Protein AF-A0A5N3QXR6-F1 (afdb_monomer)

Foldseek 3Di:
DWAWDADPVRDIDTDPDPRHPGRDDDPVVVVVVVVVPPPPDDPVVVCVVVVVVVVCVVVVVVVVVVVVVVVPD

Organism: NCBI:txid212667

Solvent-accessible surface area (backbone atoms only — not comparable to full-atom values): 4411 Å² total; per-residue (Å²): 103,63,17,38,25,70,44,101,84,74,48,81,40,85,40,67,64,95,78,53,79,40,77,67,70,56,70,68,57,48,54,48,52,61,58,67,65,54,84,77,73,53,64,65,60,54,50,51,54,52,48,54,51,51,51,52,51,53,51,51,50,52,51,52,52,52,53,57,61,63,71,70,114

Nearest PDB structures (foldseek):
  3t9q-assembly1_A  TM=2.667E-01  e=5.276E+00  Bacillus subtilis
  3t9q-assembly1_B  TM=2.610E-01  e=7.915E+00  Bacillus subtilis
  4xh8-assembly1_A  TM=2.547E-01  e=7.398E+00  Salmonella enterica subsp. enterica serovar Typhimurium str. LT2

Secondary structure (DSSP, 8-state):
--EEEE-TTS-EEEE-SS--SEE---HHHHHHHHHHTS----HHHHHHHHHHHHHHHHHHHHHHHHHHHHTT-

Radius of gyration: 27.99 Å; Cα contacts (8 Å, |Δi|>4): 42; chains: 1; bounding box: 63×19×65 Å

pLDDT: mean 79.54, std 10.02, range [53.62, 94.5]

Sequence (73 aa):
MNCVTTTRKGLLKLSNSSDCQLVVLSNDEYSGLLHSSQLNIDGELYATVSGWILFSFVSGHVLGRILKSLGKG

Structure (mmCIF, N/CA/C/O backbone):
data_AF-A0A5N3QXR6-F1
#
_entry.id   AF-A0A5N3QXR6-F1
#
loop_
_atom_site.group_PDB
_atom_site.id
_atom_site.type_symbol
_atom_site.label_atom_id
_atom_site.label_alt_id
_atom_site.label_comp_id
_atom_site.label_asym_id
_atom_site.label_entity_id
_atom_site.label_seq_id
_atom_site.pdbx_PDB_ins_code
_atom_site.Cartn_x
_atom_site.Cartn_y
_atom_site.Cartn_z
_atom_site.occupancy
_atom_site.B_iso_or_equiv
_atom_site.auth_seq_id
_atom_site.auth_comp_id
_atom_site.auth_asym_id
_atom_site.auth_atom_id
_atom_site.pdbx_PDB_model_num
ATOM 1 N N . MET A 1 1 ? -17.769 0.589 19.154 1.00 59.41 1 MET A N 1
ATOM 2 C CA . MET A 1 1 ? -17.753 -0.720 18.470 1.00 59.41 1 MET A CA 1
ATOM 3 C C . MET A 1 1 ? -18.288 -1.728 19.463 1.00 59.41 1 MET A C 1
ATOM 5 O O . MET A 1 1 ? -17.763 -1.754 20.569 1.00 59.41 1 MET A O 1
ATOM 9 N N . ASN A 1 2 ? -19.335 -2.478 19.107 1.00 69.50 2 ASN A N 1
ATOM 10 C CA . ASN A 1 2 ? -19.908 -3.474 20.012 1.00 69.50 2 ASN A CA 1
ATOM 11 C C . ASN A 1 2 ? -18.956 -4.669 20.101 1.00 69.50 2 ASN A C 1
ATOM 13 O O . ASN A 1 2 ? -18.622 -5.285 19.089 1.00 69.50 2 ASN A O 1
ATOM 17 N N . CYS A 1 3 ? -18.502 -4.991 21.303 1.00 76.12 3 CYS A N 1
ATOM 18 C CA . CYS A 1 3 ? -17.540 -6.060 21.514 1.00 76.12 3 CYS A CA 1
ATOM 19 C C . CYS A 1 3 ? -17.883 -6.887 22.749 1.00 76.12 3 CYS A C 1
ATOM 21 O O . CYS A 1 3 ? -18.635 -6.448 23.619 1.00 76.12 3 CYS A O 1
ATOM 23 N N . VAL A 1 4 ? -17.333 -8.093 22.832 1.00 82.12 4 VAL A N 1
ATOM 24 C CA . VAL A 1 4 ? -17.444 -8.953 24.009 1.00 82.12 4 VAL A CA 1
ATOM 25 C C . VAL A 1 4 ? -16.170 -8.822 24.833 1.00 82.12 4 VAL A C 1
ATOM 27 O O . VAL A 1 4 ? -15.053 -8.989 24.339 1.00 82.12 4 VAL A O 1
ATOM 30 N N . THR A 1 5 ? -16.351 -8.530 26.114 1.00 80.56 5 THR A N 1
ATOM 31 C CA . THR A 1 5 ? -15.289 -8.530 27.119 1.00 80.56 5 THR A CA 1
ATOM 32 C C . THR A 1 5 ? -15.675 -9.441 28.279 1.00 80.56 5 THR A C 1
ATOM 34 O O . THR A 1 5 ? -16.854 -9.758 28.483 1.00 80.56 5 THR A O 1
ATOM 37 N N . THR A 1 6 ? -14.681 -9.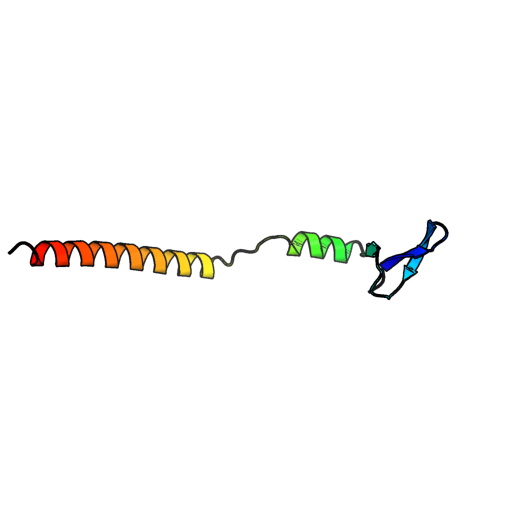880 29.039 1.00 79.25 6 THR A N 1
ATOM 38 C CA . THR A 1 6 ? -14.865 -10.820 30.142 1.00 79.25 6 THR A CA 1
ATOM 39 C C . THR A 1 6 ? -14.824 -10.058 31.463 1.00 79.25 6 THR A C 1
ATOM 41 O O . THR A 1 6 ? -13.889 -9.319 31.757 1.00 79.25 6 THR A O 1
ATOM 44 N N . THR A 1 7 ? -15.850 -10.213 32.294 1.00 73.00 7 THR A N 1
ATOM 45 C CA . THR A 1 7 ? -15.854 -9.638 33.647 1.00 73.00 7 THR A CA 1
ATOM 46 C C . THR A 1 7 ? -14.824 -10.343 34.538 1.00 73.00 7 THR A C 1
ATOM 48 O O . THR A 1 7 ? -14.464 -11.491 34.287 1.00 73.00 7 THR A O 1
ATOM 51 N N . ARG A 1 8 ? -14.413 -9.728 35.660 1.00 74.25 8 ARG A N 1
ATOM 52 C CA . ARG A 1 8 ? -13.497 -10.358 36.645 1.00 74.25 8 ARG A CA 1
ATOM 53 C C . ARG A 1 8 ? -13.979 -11.710 37.205 1.00 74.25 8 ARG A C 1
ATOM 55 O O . ARG A 1 8 ? -13.206 -12.406 37.849 1.00 74.25 8 ARG A O 1
ATOM 62 N N . LYS A 1 9 ? -15.248 -12.069 36.985 1.00 79.06 9 LYS A N 1
ATOM 63 C CA . LYS A 1 9 ? -15.864 -13.348 37.374 1.00 79.06 9 LYS A CA 1
ATOM 64 C C . LYS A 1 9 ? -15.948 -14.361 36.218 1.00 79.06 9 LYS A C 1
ATOM 66 O O . LYS A 1 9 ? -16.624 -15.370 36.360 1.00 79.06 9 LYS A O 1
ATOM 71 N N . GLY A 1 10 ? -15.323 -14.084 35.071 1.00 76.38 10 GLY A N 1
ATOM 72 C CA . GLY A 1 10 ? -15.329 -14.969 33.900 1.00 76.38 10 GLY A CA 1
ATOM 73 C C . GLY A 1 10 ? -16.592 -14.897 33.032 1.00 76.38 10 GLY A C 1
ATOM 74 O O . GLY A 1 10 ? -16.714 -15.658 32.081 1.00 76.38 10 GLY A O 1
ATOM 75 N N . LEU A 1 11 ? -17.542 -14.003 33.331 1.00 79.06 11 LEU A N 1
ATOM 76 C CA . LEU A 1 11 ? -18.782 -13.867 32.554 1.00 79.06 11 LEU A CA 1
ATOM 77 C C . LEU A 1 11 ? -18.567 -12.971 31.332 1.00 79.06 11 LEU A C 1
ATOM 79 O O . LEU A 1 11 ? -17.947 -11.913 31.460 1.00 79.06 11 LEU A O 1
ATOM 83 N N . LEU A 1 12 ? -19.139 -13.362 30.192 1.00 79.50 12 LEU A N 1
ATOM 84 C CA . LEU A 1 12 ? -19.130 -12.584 28.953 1.00 79.50 12 LEU A CA 1
ATOM 85 C C . LEU A 1 12 ? -20.107 -11.406 29.055 1.00 79.50 12 LEU A C 1
ATOM 87 O O . LEU A 1 12 ? -21.255 -11.573 29.472 1.00 79.50 12 LEU A O 1
ATOM 91 N N . LYS A 1 13 ? -19.666 -10.210 28.665 1.00 83.50 13 LYS A N 1
ATOM 92 C CA . LYS A 1 13 ? -20.488 -8.997 28.632 1.00 83.50 13 LYS A CA 1
ATOM 93 C C . LYS A 1 13 ? -20.229 -8.205 27.352 1.00 83.50 13 LYS A C 1
ATOM 95 O O . LYS A 1 13 ? -19.091 -8.084 26.910 1.00 83.50 13 LYS A O 1
ATOM 100 N N . LEU A 1 14 ? -21.290 -7.610 26.809 1.00 80.31 14 LEU A N 1
ATOM 101 C CA . LEU A 1 14 ? -21.204 -6.627 25.730 1.00 80.31 14 LEU A CA 1
ATOM 102 C C . LEU A 1 14 ? -20.663 -5.291 26.269 1.00 80.31 14 LEU A C 1
ATOM 104 O O . LEU A 1 14 ? -21.179 -4.749 27.252 1.00 80.31 14 LEU A O 1
ATOM 108 N N . SER A 1 15 ? -19.617 -4.769 25.637 1.00 78.19 15 SER A N 1
ATOM 109 C CA . SER A 1 15 ? -18.974 -3.498 25.965 1.00 78.19 15 SER A CA 1
ATOM 110 C C . SER A 1 15 ? -18.740 -2.666 24.705 1.00 78.19 15 SER A C 1
ATOM 112 O O . SER A 1 15 ? -18.699 -3.189 23.596 1.00 78.19 15 SER A O 1
ATOM 114 N N . ASN A 1 16 ? -18.577 -1.360 24.911 1.00 74.69 16 ASN A N 1
ATOM 115 C CA . ASN A 1 16 ? -18.188 -0.383 23.891 1.00 74.69 16 ASN A CA 1
ATOM 116 C C . ASN A 1 16 ? -16.837 0.290 24.217 1.00 74.69 16 ASN A C 1
ATOM 118 O O . ASN A 1 16 ? -16.505 1.310 23.615 1.00 74.69 16 ASN A O 1
ATOM 122 N N . SER A 1 17 ? -16.081 -0.234 25.192 1.00 72.12 17 SER A N 1
ATOM 123 C CA . SER A 1 17 ? -14.748 0.265 25.570 1.00 72.12 17 SER A CA 1
ATOM 124 C C . SER A 1 17 ? -13.640 -0.320 24.687 1.00 72.12 17 SER A C 1
ATOM 126 O O . SER A 1 17 ? -13.886 -1.230 23.914 1.00 72.12 17 SER A O 1
ATOM 128 N N . SER A 1 18 ? -12.406 0.174 24.804 1.00 67.62 18 SER A N 1
ATOM 129 C CA . SER A 1 18 ? -11.232 -0.341 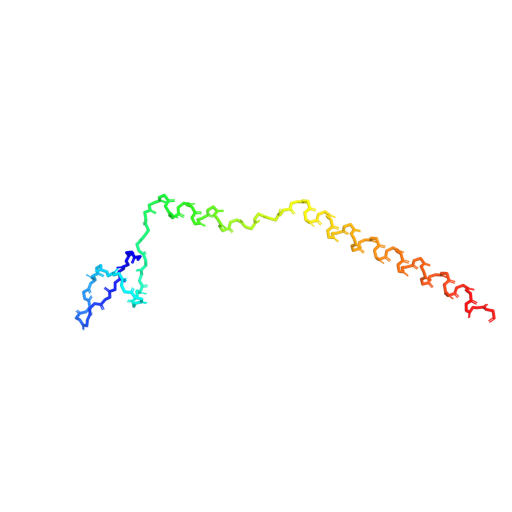24.077 1.00 67.62 18 SER A CA 1
ATOM 130 C C . SER A 1 18 ? -10.663 -1.660 24.629 1.00 67.62 18 SER A C 1
ATOM 132 O O . SER A 1 18 ? -9.716 -2.193 24.064 1.00 67.62 18 SER A O 1
ATOM 134 N N . ASP A 1 19 ? -11.226 -2.190 25.719 1.00 69.69 19 ASP A N 1
ATOM 135 C CA . ASP A 1 19 ? -10.774 -3.413 26.409 1.00 69.69 19 ASP A CA 1
ATOM 136 C C . ASP A 1 19 ? -11.542 -4.652 25.900 1.00 69.69 19 ASP A C 1
ATOM 138 O O . ASP A 1 19 ? -12.156 -5.422 26.645 1.00 69.69 19 ASP A O 1
ATOM 142 N N . CYS A 1 20 ? -11.618 -4.770 24.575 1.00 72.69 20 CYS A N 1
ATOM 143 C CA . CYS A 1 20 ? -12.368 -5.814 23.889 1.00 72.69 20 CYS A CA 1
ATOM 144 C C . CYS A 1 20 ? -11.479 -7.024 23.630 1.00 72.69 20 CYS A C 1
ATOM 146 O O . CYS A 1 20 ? -10.451 -6.905 22.967 1.00 72.69 20 CYS A O 1
ATOM 148 N N . GLN A 1 21 ? -11.909 -8.199 24.087 1.00 73.56 21 GLN A N 1
ATOM 149 C CA . GLN A 1 21 ? -11.203 -9.449 23.807 1.00 73.56 21 GLN A CA 1
ATOM 150 C C . GLN A 1 21 ? -11.728 -10.119 22.529 1.00 73.56 21 GLN A C 1
ATOM 152 O O . GLN A 1 21 ? -10.962 -10.758 21.813 1.00 73.56 21 GLN A O 1
ATOM 157 N N . LEU A 1 22 ? -13.017 -9.942 22.216 1.00 70.94 22 LEU A N 1
ATOM 158 C CA . LEU A 1 22 ? -13.631 -10.383 20.964 1.00 70.94 22 LEU A CA 1
ATOM 159 C C . LEU A 1 22 ? -14.513 -9.273 20.386 1.00 70.94 22 LEU A C 1
ATOM 161 O O . LEU A 1 22 ? -15.189 -8.562 21.126 1.00 70.94 22 LEU A O 1
ATOM 165 N N . VAL A 1 23 ? -14.546 -9.137 19.062 1.00 75.38 23 VAL A N 1
ATOM 166 C CA . VAL A 1 23 ? -15.431 -8.197 18.355 1.00 75.38 23 VAL A CA 1
ATOM 167 C C . VAL A 1 23 ? -16.637 -8.967 17.827 1.00 75.38 23 VAL A C 1
ATOM 169 O O . VAL A 1 23 ? -16.480 -10.056 17.279 1.00 75.38 23 VAL A O 1
ATOM 172 N N . VAL A 1 24 ? -17.841 -8.421 18.007 1.00 78.44 24 VAL A N 1
ATOM 173 C CA . VAL A 1 24 ? -19.056 -9.003 17.424 1.00 78.44 24 VAL A CA 1
ATOM 174 C C . VAL A 1 24 ? -19.250 -8.382 16.053 1.00 78.44 24 VAL A C 1
ATOM 176 O O . VAL A 1 24 ? -19.373 -7.165 15.953 1.00 78.44 24 VAL A O 1
ATOM 179 N N . LEU A 1 25 ? -19.286 -9.218 15.019 1.00 78.75 25 LEU A N 1
ATOM 180 C CA . LEU A 1 25 ? -19.61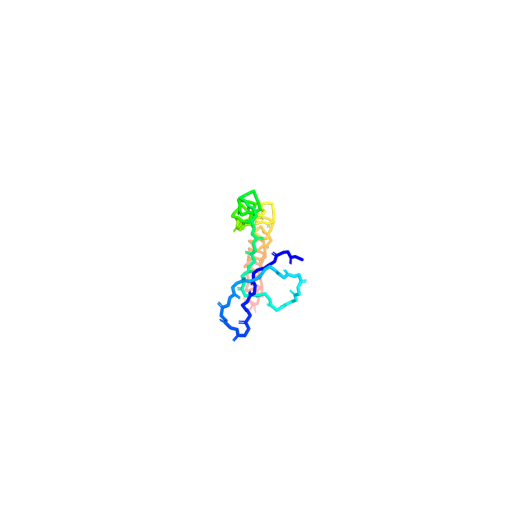0 -8.802 13.660 1.00 78.75 25 LEU A CA 1
ATOM 181 C C . LEU A 1 25 ? -20.892 -9.493 13.205 1.00 78.75 25 LEU A C 1
ATOM 183 O O . LEU A 1 25 ? -21.120 -10.665 13.521 1.00 78.75 25 LEU A O 1
ATOM 187 N N . SER A 1 26 ? -21.726 -8.767 12.465 1.00 81.81 26 SER A N 1
ATOM 188 C CA . SER A 1 26 ? -22.824 -9.369 11.709 1.00 81.81 26 SER A CA 1
ATOM 189 C C . SER A 1 26 ? -22.287 -10.234 10.560 1.00 81.81 26 SER A C 1
ATOM 191 O O . SER A 1 26 ? -21.123 -10.122 10.168 1.00 81.81 26 SER A O 1
ATOM 193 N N . ASN A 1 27 ? -23.127 -11.124 10.021 1.00 79.06 27 ASN A N 1
ATOM 194 C CA . ASN A 1 27 ? -22.721 -12.001 8.919 1.00 79.06 27 ASN A CA 1
ATOM 195 C C . ASN A 1 27 ? -22.290 -11.185 7.685 1.00 79.06 27 ASN A C 1
ATOM 197 O O . ASN A 1 27 ? -21.261 -11.486 7.088 1.00 79.06 27 ASN A O 1
ATOM 201 N N . ASP A 1 28 ? -23.003 -10.096 7.388 1.00 81.62 28 ASP A N 1
ATOM 202 C CA . ASP A 1 28 ? -22.684 -9.181 6.290 1.00 81.62 28 ASP A CA 1
ATOM 203 C C . ASP A 1 28 ? -21.329 -8.482 6.480 1.00 81.62 28 ASP A C 1
ATOM 205 O O . ASP A 1 28 ? -20.523 -8.417 5.549 1.00 81.62 28 ASP A O 1
ATOM 209 N N . GLU A 1 29 ? -21.028 -8.010 7.696 1.00 78.12 29 GLU A N 1
ATOM 210 C CA . GLU A 1 29 ? -19.722 -7.414 8.015 1.00 78.12 29 GLU A CA 1
ATOM 211 C C . GLU A 1 29 ? -18.588 -8.444 7.916 1.00 78.12 29 GLU A C 1
ATOM 213 O O . GLU A 1 29 ? -17.502 -8.131 7.426 1.00 78.12 29 GLU A O 1
ATOM 218 N N . TYR A 1 30 ? -18.840 -9.689 8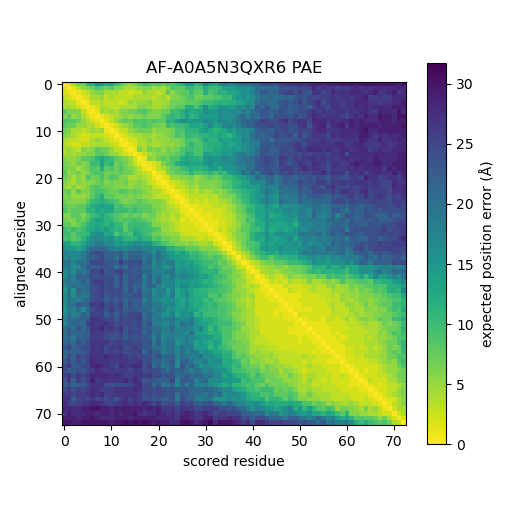.328 1.00 77.69 30 TYR A N 1
ATOM 219 C CA . TYR A 1 30 ? -17.882 -10.784 8.195 1.00 77.69 30 TYR A CA 1
ATOM 220 C C . TYR A 1 30 ? -17.597 -11.126 6.723 1.00 77.69 30 TYR A C 1
ATOM 222 O O . TYR A 1 30 ? -16.435 -11.231 6.326 1.00 77.69 30 TYR A O 1
ATOM 230 N N . SER A 1 31 ? -18.631 -11.228 5.885 1.00 78.19 31 SER A N 1
ATOM 231 C CA . SER A 1 31 ? -18.482 -11.431 4.439 1.00 78.19 31 SER A CA 1
ATOM 232 C C . SER A 1 31 ? -17.769 -10.262 3.754 1.00 78.19 31 SER A C 1
ATOM 234 O O . SER A 1 31 ? -16.957 -10.482 2.853 1.00 78.19 31 SER A O 1
ATOM 236 N N . GLY A 1 32 ? -18.011 -9.029 4.206 1.00 76.75 32 GLY A N 1
ATOM 237 C CA . GLY A 1 32 ? -17.287 -7.841 3.755 1.00 76.75 32 GLY A CA 1
ATOM 238 C C . GLY A 1 32 ? -15.793 -7.901 4.082 1.00 76.75 32 GLY A C 1
ATOM 239 O O . GLY A 1 32 ? -14.966 -7.621 3.215 1.00 76.75 32 GLY A O 1
ATOM 240 N N . LEU A 1 33 ? -15.429 -8.341 5.293 1.00 75.00 33 LEU A N 1
ATOM 241 C CA . LEU A 1 33 ? -14.028 -8.520 5.686 1.00 75.00 33 LEU A CA 1
ATOM 242 C C . LEU A 1 33 ? -13.321 -9.596 4.854 1.00 75.00 33 LEU A C 1
ATOM 244 O O . LEU A 1 33 ? -12.195 -9.375 4.400 1.00 75.00 33 LEU A O 1
ATOM 248 N N . LEU 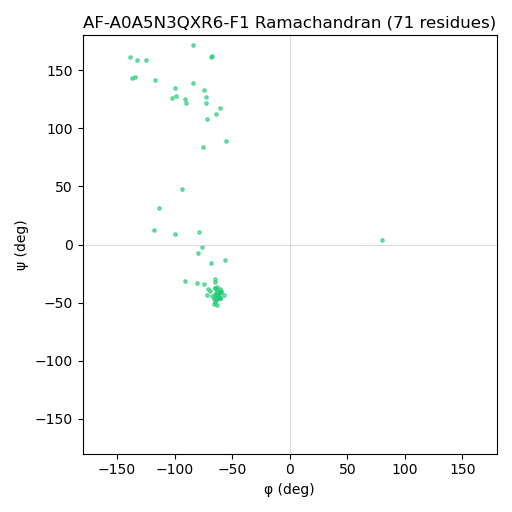A 1 34 ? -13.987 -10.725 4.596 1.00 75.19 34 LEU A N 1
ATOM 249 C CA . LEU A 1 34 ? -13.450 -11.785 3.739 1.00 75.19 34 LEU A CA 1
ATOM 250 C C . LEU A 1 34 ? -13.188 -11.294 2.307 1.00 75.19 34 LEU A C 1
ATOM 252 O O . LEU A 1 34 ? -12.132 -11.593 1.754 1.00 75.19 34 LEU A O 1
AT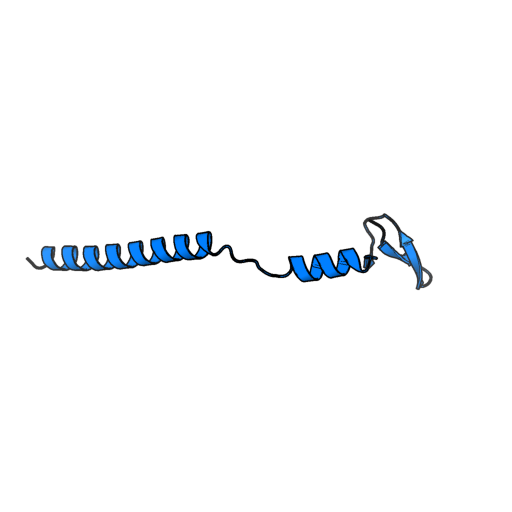OM 256 N N . HIS A 1 35 ? -14.087 -10.489 1.733 1.00 67.62 35 HIS A N 1
ATOM 257 C CA . HIS A 1 35 ? -13.869 -9.890 0.412 1.00 67.62 35 HIS A CA 1
ATOM 258 C C . HIS A 1 35 ? -12.799 -8.792 0.419 1.00 67.62 35 HIS A C 1
ATOM 260 O O . HIS A 1 35 ? -11.981 -8.734 -0.493 1.00 67.62 35 HIS A O 1
ATOM 266 N N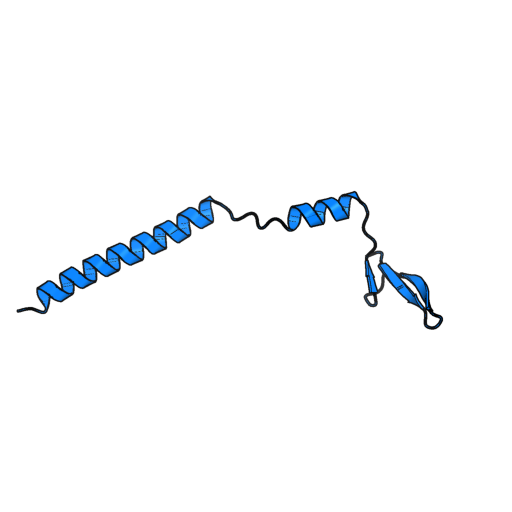 . SER A 1 36 ? -12.734 -7.959 1.459 1.00 62.84 36 SER A N 1
ATOM 267 C CA . SER A 1 36 ? -11.703 -6.913 1.577 1.00 62.84 36 SER A CA 1
ATOM 268 C C . SER A 1 36 ? -10.287 -7.456 1.803 1.00 62.84 36 SER A C 1
ATOM 270 O O . SER A 1 36 ? -9.310 -6.740 1.601 1.00 62.84 36 SER A O 1
ATOM 272 N N . SER A 1 37 ? -10.168 -8.729 2.195 1.00 59.44 37 SER A N 1
ATOM 273 C CA . SER A 1 37 ? -8.886 -9.421 2.359 1.00 59.44 37 SER A CA 1
ATOM 274 C C . SER A 1 37 ? -8.298 -9.906 1.029 1.00 59.44 37 SER A C 1
ATOM 276 O O . SER A 1 37 ? -7.160 -10.379 0.998 1.00 59.44 37 SER A O 1
ATOM 278 N N . GLN A 1 38 ? -9.035 -9.799 -0.084 1.00 60.22 38 GLN A N 1
ATOM 279 C CA . GLN A 1 38 ? -8.445 -9.974 -1.404 1.00 60.22 38 GLN A CA 1
ATOM 280 C C . GLN A 1 38 ? -7.579 -8.757 -1.712 1.00 60.22 38 GLN A C 1
ATOM 282 O O . GLN A 1 38 ? -8.076 -7.664 -1.970 1.00 60.22 38 GLN A O 1
ATOM 287 N N . LEU A 1 39 ? -6.261 -8.967 -1.693 1.00 61.81 39 LEU A N 1
ATOM 288 C CA . LEU A 1 39 ? -5.278 -8.072 -2.294 1.00 61.81 39 LEU A CA 1
ATOM 289 C C . LEU A 1 39 ? -5.644 -7.868 -3.772 1.00 61.81 39 LEU A C 1
ATOM 291 O O . LEU A 1 39 ? -5.218 -8.625 -4.642 1.00 61.81 39 LEU A O 1
ATOM 295 N N . ASN A 1 40 ? -6.468 -6.860 -4.047 1.00 67.06 40 ASN A N 1
ATOM 296 C CA . ASN A 1 40 ? -6.796 -6.426 -5.393 1.00 67.06 40 ASN A CA 1
ATOM 297 C C . ASN A 1 40 ? -5.590 -5.654 -5.927 1.00 67.06 40 ASN A C 1
ATOM 299 O O . ASN A 1 40 ? -5.505 -4.434 -5.785 1.00 67.06 40 ASN A O 1
ATOM 303 N N . ILE A 1 41 ? -4.606 -6.385 -6.453 1.00 69.00 41 ILE A N 1
ATOM 304 C CA . ILE A 1 41 ? -3.484 -5.767 -7.151 1.00 69.00 41 ILE A CA 1
ATOM 305 C C . ILE A 1 41 ? -4.056 -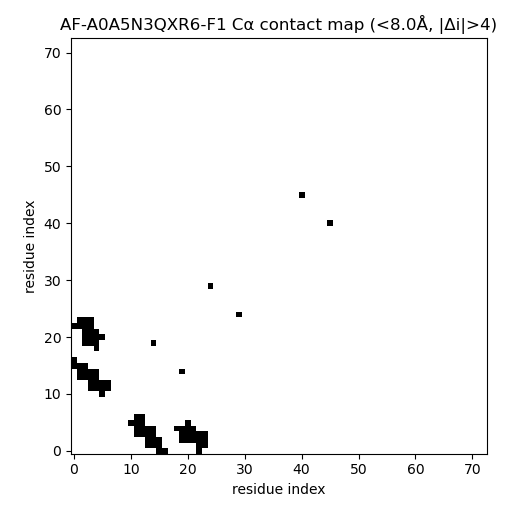5.090 -8.388 1.00 69.00 41 ILE A C 1
ATOM 307 O O . ILE A 1 41 ? -4.540 -5.751 -9.306 1.00 69.00 41 ILE A O 1
ATOM 311 N N . ASP A 1 42 ? -4.000 -3.763 -8.382 1.00 78.38 42 ASP A N 1
ATOM 312 C CA . ASP A 1 42 ? -4.405 -2.957 -9.516 1.00 78.38 42 ASP A CA 1
ATOM 313 C C . ASP A 1 42 ? -3.531 -3.307 -10.732 1.00 78.38 42 ASP A C 1
ATOM 315 O O . ASP A 1 42 ? -2.299 -3.185 -10.706 1.00 78.38 42 ASP A O 1
ATOM 319 N N . GLY A 1 43 ? -4.171 -3.827 -11.780 1.00 83.69 43 GLY A N 1
ATOM 320 C CA . GLY A 1 43 ? -3.476 -4.328 -12.964 1.00 83.69 43 GLY A CA 1
ATOM 321 C C . GLY A 1 43 ? -2.742 -3.228 -13.731 1.00 83.69 43 GLY A C 1
ATOM 322 O O . GLY A 1 43 ? -1.693 -3.491 -14.322 1.00 83.69 43 GLY A O 1
ATOM 323 N N . GLU A 1 44 ? -3.248 -1.994 -13.683 1.00 86.75 44 GLU A N 1
ATOM 324 C CA . GLU A 1 44 ? -2.625 -0.833 -14.319 1.00 86.75 44 GLU A CA 1
ATOM 325 C C . GLU A 1 44 ? -1.354 -0.423 -13.568 1.00 86.75 44 GLU A C 1
ATOM 327 O O . GLU A 1 44 ? -0.303 -0.213 -14.188 1.00 86.75 44 GLU A O 1
ATOM 332 N N . LEU A 1 45 ? -1.401 -0.413 -12.232 1.00 85.31 45 LEU A N 1
ATOM 333 C CA . LEU A 1 45 ? -0.226 -0.182 -11.392 1.00 85.31 45 LEU A CA 1
ATOM 334 C C . LEU A 1 45 ? 0.847 -1.253 -11.627 1.00 85.31 45 LEU A C 1
ATOM 336 O O . LEU A 1 45 ? 2.021 -0.923 -11.816 1.00 85.31 45 LEU A O 1
ATOM 340 N N . TYR A 1 46 ? 0.454 -2.529 -11.666 1.00 87.44 46 TYR A N 1
ATOM 341 C CA . TYR A 1 46 ? 1.373 -3.640 -11.920 1.00 87.44 46 TYR A CA 1
ATOM 342 C C . TYR A 1 46 ? 2.060 -3.521 -13.288 1.00 87.44 46 TYR A C 1
ATOM 344 O O . TYR A 1 46 ? 3.285 -3.668 -13.386 1.00 87.44 46 TYR A O 1
ATOM 352 N N . ALA A 1 47 ? 1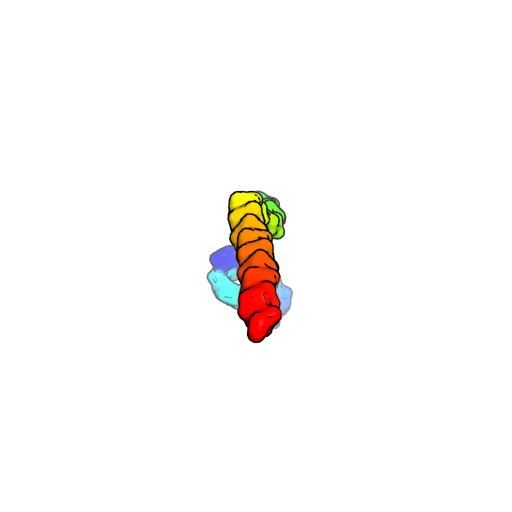.291 -3.220 -14.338 1.00 91.75 47 ALA A N 1
ATOM 353 C CA . ALA A 1 47 ? 1.810 -3.053 -15.692 1.00 91.75 47 ALA A CA 1
ATOM 354 C C . ALA A 1 47 ? 2.754 -1.849 -15.794 1.00 91.75 47 ALA A C 1
ATOM 356 O O . ALA A 1 47 ? 3.830 -1.952 -16.385 1.00 91.75 47 ALA A O 1
ATOM 357 N N . THR A 1 48 ? 2.391 -0.731 -15.166 1.00 92.19 48 THR A N 1
ATOM 358 C CA . THR A 1 48 ? 3.188 0.499 -15.173 1.00 92.19 48 THR A CA 1
ATOM 359 C C . THR A 1 48 ? 4.534 0.284 -14.491 1.00 92.19 48 THR A C 1
ATOM 361 O O . THR A 1 48 ? 5.579 0.540 -15.090 1.00 92.19 48 THR A O 1
ATOM 364 N N . VAL A 1 49 ? 4.535 -0.244 -13.263 1.00 92.50 49 VAL A N 1
ATOM 365 C CA . VAL A 1 49 ? 5.770 -0.497 -12.505 1.00 92.50 49 VAL A CA 1
ATOM 366 C C . VAL A 1 49 ? 6.672 -1.484 -13.247 1.00 92.50 49 VAL A C 1
ATOM 368 O O . VAL A 1 49 ? 7.862 -1.220 -13.423 1.00 92.50 49 VAL A O 1
ATOM 371 N N . SER A 1 50 ? 6.110 -2.583 -13.756 1.00 92.00 50 SER A N 1
ATOM 372 C CA . SER A 1 50 ? 6.870 -3.577 -14.524 1.00 92.00 50 SER A CA 1
ATOM 373 C C . SER A 1 50 ? 7.439 -2.991 -15.821 1.00 92.00 50 SER A C 1
ATOM 375 O O . SER A 1 50 ? 8.590 -3.261 -16.167 1.00 92.00 50 SER A O 1
ATOM 377 N N . GLY A 1 51 ? 6.676 -2.140 -16.512 1.00 92.81 51 GLY A N 1
ATOM 378 C CA . GLY A 1 51 ? 7.114 -1.440 -17.719 1.00 92.81 51 GLY A CA 1
ATOM 379 C C . GLY A 1 51 ? 8.296 -0.505 -17.463 1.00 92.81 51 GLY A C 1
ATOM 380 O O . GLY A 1 51 ? 9.294 -0.567 -18.182 1.00 92.81 51 GLY A O 1
ATOM 381 N N . TRP A 1 52 ? 8.241 0.303 -16.401 1.00 93.19 52 TRP A N 1
ATOM 382 C CA . TRP A 1 52 ? 9.346 1.189 -16.016 1.00 93.19 52 TRP A CA 1
ATOM 383 C C . TRP A 1 52 ? 10.599 0.424 -15.586 1.00 93.19 52 TRP A C 1
ATOM 385 O O . TRP A 1 52 ? 11.712 0.837 -15.925 1.00 93.19 52 TRP A O 1
ATOM 395 N N . ILE A 1 53 ? 10.444 -0.705 -14.890 1.00 93.06 53 ILE A N 1
ATOM 396 C CA . ILE A 1 53 ? 11.566 -1.578 -14.520 1.00 93.06 53 ILE A CA 1
ATOM 397 C C . ILE A 1 53 ? 12.228 -2.156 -15.774 1.00 93.06 53 ILE A C 1
ATOM 399 O O . ILE A 1 53 ? 13.448 -2.070 -15.913 1.00 93.06 53 ILE A O 1
ATOM 403 N N . LEU A 1 54 ? 11.442 -2.692 -16.712 1.00 93.06 54 LEU A N 1
ATOM 404 C CA . LEU A 1 54 ? 11.961 -3.231 -17.971 1.00 93.06 54 LEU A CA 1
ATOM 405 C C . LEU A 1 54 ? 12.651 -2.151 -18.806 1.00 93.06 54 LEU A C 1
ATOM 407 O O . LEU A 1 54 ? 13.747 -2.377 -19.318 1.00 93.06 54 LEU A O 1
ATOM 411 N N . PHE A 1 55 ? 12.057 -0.961 -18.900 1.00 93.62 55 PHE A N 1
ATOM 412 C CA . PHE A 1 55 ? 12.662 0.168 -19.600 1.00 93.62 55 PHE A CA 1
ATOM 413 C C . PHE A 1 55 ? 13.992 0.584 -18.961 1.00 93.62 55 PHE A C 1
ATOM 415 O O . PHE A 1 55 ? 14.990 0.762 -19.662 1.00 93.62 55 PHE A O 1
ATOM 422 N N . SER A 1 56 ? 14.043 0.680 -17.631 1.00 92.12 56 SER A N 1
ATOM 423 C CA . SER A 1 56 ? 15.264 1.009 -16.884 1.00 92.12 56 SER A CA 1
ATOM 424 C C . SER A 1 56 ? 16.347 -0.057 -17.070 1.00 92.12 56 SER A C 1
ATOM 426 O O . SER A 1 56 ? 17.517 0.264 -17.271 1.00 92.12 56 SER A O 1
ATOM 428 N N . PHE A 1 57 ? 15.960 -1.334 -17.076 1.00 92.88 57 PHE A N 1
ATOM 429 C CA . PHE A 1 57 ? 16.874 -2.447 -17.309 1.00 92.88 57 PHE A CA 1
ATOM 430 C C . PHE A 1 57 ? 17.467 -2.414 -18.721 1.00 92.88 57 PHE A C 1
ATOM 432 O O . PHE A 1 57 ? 18.685 -2.483 -18.886 1.00 92.88 57 PHE A O 1
ATOM 439 N N . VAL A 1 58 ? 16.624 -2.270 -19.746 1.00 94.50 58 VAL A N 1
ATOM 440 C CA . VAL A 1 58 ? 17.070 -2.255 -21.145 1.00 94.50 58 VAL A CA 1
ATOM 441 C C . VAL A 1 58 ? 17.905 -1.009 -21.433 1.00 94.50 58 VAL A C 1
ATOM 443 O O . VAL A 1 58 ? 18.974 -1.122 -22.030 1.00 94.50 58 VAL A O 1
ATOM 446 N N . SER A 1 59 ? 17.475 0.166 -20.971 1.00 92.12 59 SER A N 1
ATOM 447 C CA . SER A 1 59 ? 18.230 1.411 -21.153 1.00 92.12 59 SER A CA 1
ATOM 448 C C . SER A 1 59 ? 19.595 1.353 -20.465 1.00 92.12 59 SER A C 1
ATOM 450 O O . SER A 1 59 ? 20.604 1.641 -21.109 1.00 92.12 59 SER A O 1
ATOM 452 N N . GLY A 1 60 ? 19.661 0.885 -19.214 1.00 91.44 60 GLY A N 1
ATOM 453 C CA . GLY A 1 60 ? 20.916 0.662 -18.496 1.00 91.44 60 GLY A CA 1
ATOM 454 C C . GLY A 1 60 ? 21.827 -0.354 -19.191 1.00 91.44 60 GLY A C 1
ATOM 455 O O . GLY A 1 60 ? 23.032 -0.126 -19.313 1.00 91.44 60 GLY A O 1
ATOM 456 N N . HIS A 1 61 ? 21.265 -1.444 -19.721 1.00 91.94 61 HIS A N 1
ATOM 457 C CA . HIS A 1 61 ? 22.020 -2.450 -20.470 1.00 91.94 61 HIS A CA 1
ATOM 458 C C . HIS A 1 61 ? 22.629 -1.874 -21.757 1.00 91.94 61 HIS A C 1
ATOM 460 O O . HIS A 1 61 ? 23.813 -2.079 -22.035 1.00 91.94 61 HIS A O 1
ATOM 466 N N . VAL A 1 62 ? 21.846 -1.124 -22.536 1.00 92.50 62 VAL A N 1
ATOM 467 C CA . VAL A 1 62 ? 22.308 -0.488 -23.780 1.00 92.50 62 VAL A CA 1
ATOM 468 C C . VAL A 1 62 ? 23.361 0.582 -23.487 1.00 92.50 62 VAL A C 1
ATOM 470 O O . VAL A 1 62 ? 24.426 0.564 -24.106 1.00 92.50 62 VAL A O 1
ATOM 473 N N . LEU A 1 63 ? 23.123 1.454 -22.502 1.00 87.94 63 LEU A N 1
ATOM 474 C CA . LEU A 1 63 ? 24.089 2.464 -22.052 1.00 87.94 63 LEU A CA 1
ATOM 475 C C . LEU A 1 63 ? 25.406 1.823 -21.606 1.00 87.94 63 LEU A C 1
ATOM 477 O O . LEU A 1 63 ? 26.477 2.271 -22.012 1.00 87.94 63 LEU A O 1
ATOM 481 N N . GLY A 1 64 ? 25.343 0.721 -20.855 1.00 87.88 64 GLY A N 1
ATOM 482 C CA . GLY A 1 64 ? 26.523 -0.043 -20.454 1.00 87.88 64 GLY A CA 1
ATOM 483 C C . GLY A 1 64 ? 27.318 -0.589 -21.644 1.00 87.88 64 GLY A C 1
ATOM 484 O O . GLY A 1 64 ? 28.550 -0.549 -21.634 1.00 87.88 64 GLY A O 1
ATOM 485 N N . ARG A 1 65 ? 26.645 -1.051 -22.708 1.00 89.31 65 ARG A N 1
ATOM 486 C CA . ARG A 1 65 ? 27.321 -1.507 -23.936 1.00 89.31 65 ARG A CA 1
ATOM 487 C C . ARG A 1 65 ? 27.971 -0.360 -24.707 1.00 89.31 65 ARG A C 1
ATOM 489 O O . ARG A 1 65 ? 29.085 -0.542 -25.196 1.00 89.31 65 ARG A O 1
ATOM 496 N N . ILE A 1 66 ? 27.316 0.797 -24.791 1.00 87.44 66 ILE A N 1
ATOM 497 C CA . ILE A 1 66 ? 27.848 1.985 -25.474 1.00 87.44 66 ILE A CA 1
ATOM 498 C C . ILE A 1 66 ? 29.089 2.502 -24.742 1.00 87.44 66 ILE A C 1
ATOM 500 O O . ILE A 1 66 ? 30.149 2.629 -25.351 1.00 87.44 66 ILE A O 1
ATOM 504 N N . LEU A 1 67 ? 28.999 2.708 -23.425 1.00 86.81 67 LEU A N 1
ATOM 505 C CA . LEU A 1 67 ? 30.130 3.158 -22.607 1.00 86.81 67 LEU A CA 1
ATOM 506 C C . LEU A 1 67 ? 31.308 2.176 -22.673 1.00 86.81 67 LEU A C 1
ATOM 508 O O . LEU A 1 67 ? 32.452 2.595 -22.827 1.00 86.81 67 LEU A O 1
ATOM 512 N N . LYS A 1 68 ? 31.040 0.864 -22.644 1.00 84.62 68 LYS A N 1
ATOM 513 C CA . LYS A 1 68 ? 32.075 -0.169 -22.802 1.00 84.62 68 LYS A CA 1
ATOM 514 C C . LYS A 1 68 ? 32.735 -0.154 -24.183 1.00 84.62 68 LYS A C 1
ATOM 516 O O . LYS A 1 68 ? 33.902 -0.515 -24.285 1.00 84.62 68 LYS A O 1
ATOM 521 N N . SER A 1 69 ? 32.006 0.212 -25.236 1.00 78.12 69 SER A N 1
ATOM 522 C CA . SER A 1 69 ? 32.563 0.335 -26.587 1.00 78.12 69 SER A CA 1
ATOM 523 C C . SER A 1 69 ? 33.426 1.586 -26.743 1.00 78.12 69 SER A C 1
ATOM 525 O O . SER A 1 69 ? 34.405 1.550 -27.478 1.00 78.12 69 SER A O 1
ATOM 527 N N . LEU A 1 70 ? 33.072 2.677 -26.060 1.00 78.62 70 LEU A N 1
ATOM 528 C CA . LEU A 1 70 ? 33.798 3.947 -26.118 1.00 78.62 70 LEU A CA 1
ATOM 529 C C . LEU A 1 70 ? 35.046 3.958 -25.224 1.00 78.62 70 LEU A C 1
ATOM 531 O O . LEU A 1 70 ? 36.049 4.548 -25.597 1.00 78.62 70 LEU A O 1
ATOM 535 N N . GLY A 1 71 ? 35.023 3.263 -24.083 1.00 73.44 71 GLY A N 1
ATOM 536 C CA . GLY A 1 71 ? 36.185 3.112 -23.193 1.00 73.44 71 GLY A CA 1
ATOM 537 C C . GLY A 1 71 ? 37.218 2.075 -23.651 1.00 73.44 71 GLY A C 1
ATOM 538 O O . GLY A 1 71 ? 38.072 1.681 -22.864 1.00 73.44 71 GLY A O 1
ATOM 539 N N . LYS A 1 72 ? 37.101 1.573 -24.885 1.00 60.19 72 LYS A N 1
ATOM 540 C CA . LYS A 1 72 ? 37.977 0.551 -25.476 1.00 60.19 72 LYS A CA 1
ATOM 541 C C . LYS A 1 72 ? 38.799 1.111 -26.646 1.00 60.19 72 LYS A C 1
ATOM 543 O O . LYS A 1 72 ? 39.067 0.389 -27.605 1.00 60.19 72 LYS A O 1
ATOM 548 N N . GLY A 1 73 ? 39.129 2.399 -26.551 1.00 53.62 73 GLY A N 1
ATOM 549 C CA . GLY A 1 73 ? 40.139 3.107 -27.337 1.00 53.62 73 GLY A CA 1
ATOM 550 C C . GLY A 1 73 ? 41.312 3.498 -26.452 1.00 53.62 73 GLY A C 1
ATOM 551 O O . GLY A 1 73 ? 41.081 3.665 -25.232 1.00 53.62 73 GLY A O 1
#

Mean predicted aligned error: 14.33 Å